Protein AF-A0A5D4U0T7-F1 (afdb_monomer_lite)

Secondary structure (DSSP, 8-state):
-HHHHHHHHHHHHHHHHHHHHHHHHHHHHHHHHHTTTS-TTT-EEE-TTT--EEEPPSSS-B-TTT--B-

Sequence (70 aa):
MNGIILVFTLVILGGCIAFTIVLASKALYNYFNQNKGLDQNTGFVICPACGAKNKRQRNGQQCKKCYTQF

Radius of gyration: 22.42 Å; chains: 1; bounding box: 47×13×60 Å

Organism: NCBI:txid189382

Foldseek 3Di:
DVVVVVVVVVVVVVVVVVVVVVVVVVVVVVVCVLQPQAPPVPQWHQDPVPRDTDHDDPPWDADPPPRDTD

Structure (mmCIF, N/CA/C/O backbone):
data_AF-A0A5D4U0T7-F1
#
_entry.id   AF-A0A5D4U0T7-F1
#
loop_
_atom_site.group_PDB
_atom_site.id
_atom_site.type_symbol
_atom_site.label_atom_id
_atom_site.label_alt_id
_atom_site.label_comp_id
_atom_site.label_asym_id
_atom_site.label_entity_id
_atom_site.label_seq_id
_atom_site.pdbx_PDB_ins_code
_atom_site.Cartn_x
_atom_site.Cartn_y
_atom_site.Cartn_z
_atom_site.occupancy
_atom_site.B_iso_or_equiv
_atom_site.auth_seq_id
_atom_site.auth_comp_id
_atom_site.auth_asym_id
_atom_site.auth_atom_id
_atom_site.pdbx_PDB_model_num
ATOM 1 N N . MET A 1 1 ? 23.957 3.574 -36.238 1.00 61.19 1 MET A N 1
ATOM 2 C CA . MET A 1 1 ? 23.828 4.540 -35.121 1.00 61.19 1 MET A CA 1
ATOM 3 C C . MET A 1 1 ? 22.375 4.724 -34.673 1.00 61.19 1 MET A C 1
ATOM 5 O O . MET A 1 1 ? 22.106 4.466 -33.510 1.00 61.19 1 MET A O 1
ATOM 9 N N . ASN A 1 2 ? 21.424 5.037 -35.566 1.00 77.38 2 ASN A N 1
ATOM 10 C CA . ASN A 1 2 ? 20.013 5.263 -35.184 1.00 77.38 2 ASN A CA 1
ATOM 11 C C . ASN A 1 2 ? 19.298 4.064 -34.529 1.00 77.38 2 ASN A C 1
ATOM 13 O O . ASN A 1 2 ? 18.587 4.255 -33.550 1.00 77.38 2 ASN A O 1
ATOM 17 N N . GLY A 1 3 ? 19.505 2.833 -35.013 1.00 82.81 3 GLY A N 1
ATOM 18 C CA . GLY A 1 3 ? 18.830 1.653 -34.447 1.00 82.81 3 GLY A CA 1
ATOM 19 C C . GLY A 1 3 ? 19.259 1.319 -33.014 1.00 82.81 3 GLY A C 1
ATOM 20 O O . GLY A 1 3 ? 18.426 0.981 -32.185 1.00 82.81 3 GLY A O 1
ATOM 21 N N . ILE A 1 4 ? 20.547 1.481 -32.694 1.00 88.12 4 ILE A N 1
ATOM 22 C CA . ILE A 1 4 ? 21.084 1.202 -31.351 1.00 88.12 4 ILE A CA 1
ATOM 23 C C . ILE A 1 4 ? 20.540 2.218 -30.340 1.00 88.12 4 ILE A C 1
ATOM 25 O O . ILE A 1 4 ? 20.096 1.834 -29.262 1.00 88.12 4 ILE A O 1
ATOM 29 N N . ILE A 1 5 ? 20.508 3.503 -30.709 1.00 89.81 5 ILE A N 1
ATOM 30 C CA . ILE A 1 5 ? 19.946 4.570 -29.866 1.00 89.81 5 ILE A CA 1
ATOM 31 C C . ILE A 1 5 ? 18.467 4.295 -29.560 1.00 89.81 5 ILE A C 1
ATOM 33 O O . ILE A 1 5 ? 18.040 4.467 -28.422 1.00 89.81 5 ILE A O 1
ATOM 37 N N . LEU A 1 6 ? 17.711 3.810 -30.550 1.00 90.38 6 LEU A N 1
ATOM 38 C CA . LEU A 1 6 ? 16.290 3.493 -30.403 1.00 90.38 6 LEU A CA 1
ATOM 39 C C . LEU A 1 6 ? 16.039 2.295 -29.469 1.00 90.38 6 LEU A C 1
ATOM 41 O O . LEU A 1 6 ? 15.081 2.289 -28.700 1.00 90.38 6 LEU A O 1
ATOM 45 N N . VAL A 1 7 ? 16.924 1.296 -29.482 1.00 91.56 7 VAL A N 1
ATOM 46 C CA . VAL A 1 7 ? 16.854 0.170 -28.537 1.00 91.56 7 VAL A CA 1
ATOM 47 C C . VAL A 1 7 ? 17.126 0.645 -27.108 1.00 91.56 7 VAL A C 1
ATOM 49 O O . VAL A 1 7 ? 16.387 0.282 -26.194 1.00 91.56 7 VAL A O 1
ATOM 52 N N . PHE A 1 8 ? 18.131 1.501 -26.900 1.00 92.38 8 PHE A N 1
ATOM 53 C CA . PHE A 1 8 ? 18.428 2.039 -25.569 1.00 92.38 8 PHE A CA 1
ATOM 54 C C . PHE A 1 8 ? 17.280 2.878 -25.001 1.00 92.38 8 PHE A C 1
ATOM 56 O O . PHE A 1 8 ? 16.941 2.723 -23.827 1.00 92.38 8 PHE A O 1
ATOM 63 N N . THR A 1 9 ? 16.639 3.725 -25.809 1.00 91.25 9 THR A N 1
ATOM 64 C CA . THR A 1 9 ? 15.489 4.516 -25.343 1.00 91.25 9 THR A CA 1
ATOM 65 C C . THR A 1 9 ? 14.302 3.641 -24.954 1.00 91.25 9 THR A C 1
ATOM 67 O O . THR A 1 9 ? 13.680 3.907 -23.926 1.00 91.25 9 THR A O 1
ATOM 70 N N . LEU A 1 10 ? 14.018 2.571 -25.702 1.00 92.44 10 LEU A N 1
ATOM 71 C CA . LEU A 1 10 ? 12.952 1.626 -25.355 1.00 92.44 10 LEU A CA 1
ATOM 72 C C . LEU A 1 10 ? 13.233 0.882 -24.045 1.00 92.44 10 LEU A C 1
ATOM 74 O O . LEU A 1 10 ? 12.332 0.740 -23.219 1.00 92.44 10 LEU A O 1
ATOM 78 N N . VAL A 1 11 ? 14.477 0.450 -23.824 1.00 94.12 11 VAL A N 1
ATOM 79 C CA . VAL A 1 11 ? 14.871 -0.234 -22.582 1.00 94.12 11 VAL A CA 1
ATOM 80 C C . VAL A 1 11 ? 14.744 0.699 -21.377 1.00 94.12 11 VAL A C 1
ATOM 82 O O . VAL A 1 11 ? 14.206 0.293 -20.348 1.00 94.12 11 VAL A O 1
ATOM 85 N N . ILE A 1 12 ? 15.179 1.956 -21.504 1.00 93.62 12 ILE A N 1
ATOM 86 C CA . ILE A 1 12 ? 15.072 2.945 -20.423 1.00 93.62 12 ILE A CA 1
ATOM 87 C C . ILE A 1 12 ? 13.601 3.235 -20.102 1.00 93.62 12 ILE A C 1
ATOM 89 O O . ILE A 1 12 ? 13.210 3.165 -18.938 1.00 93.62 12 ILE A O 1
ATOM 93 N N . LEU A 1 13 ? 12.769 3.496 -21.116 1.00 95.00 13 LEU A N 1
ATOM 94 C CA . LEU A 1 13 ? 11.334 3.739 -20.929 1.00 95.00 13 LEU A CA 1
ATOM 95 C C . LEU A 1 13 ? 10.633 2.548 -20.270 1.00 95.00 13 LEU A C 1
ATOM 97 O O . LEU A 1 13 ? 9.898 2.728 -19.298 1.00 95.00 13 LEU A O 1
ATOM 101 N N . GLY A 1 14 ? 10.899 1.331 -20.751 1.00 93.00 14 GLY A N 1
ATOM 102 C CA . GLY A 1 14 ? 10.360 0.109 -20.157 1.00 93.00 14 GLY A CA 1
ATOM 103 C C . GLY A 1 14 ? 10.796 -0.069 -18.700 1.00 93.00 14 GLY A C 1
ATOM 104 O O . GLY A 1 14 ? 9.968 -0.375 -17.839 1.00 93.00 14 GLY A O 1
ATOM 105 N N . GLY A 1 15 ? 12.071 0.199 -18.403 1.00 93.44 15 GLY A N 1
ATOM 106 C CA . GLY A 1 15 ? 12.621 0.150 -17.049 1.00 93.44 15 GLY A CA 1
ATOM 107 C C . GLY A 1 15 ? 11.955 1.149 -16.102 1.00 93.44 15 GLY A C 1
ATOM 108 O O . GLY A 1 15 ? 11.571 0.778 -14.992 1.00 93.44 15 GLY A O 1
ATOM 109 N N . CYS A 1 16 ? 11.743 2.389 -16.548 1.00 94.44 16 CYS A N 1
ATOM 110 C CA . CYS A 1 16 ? 11.036 3.406 -15.770 1.00 94.44 16 CYS A CA 1
ATOM 111 C C . CYS A 1 16 ? 9.602 2.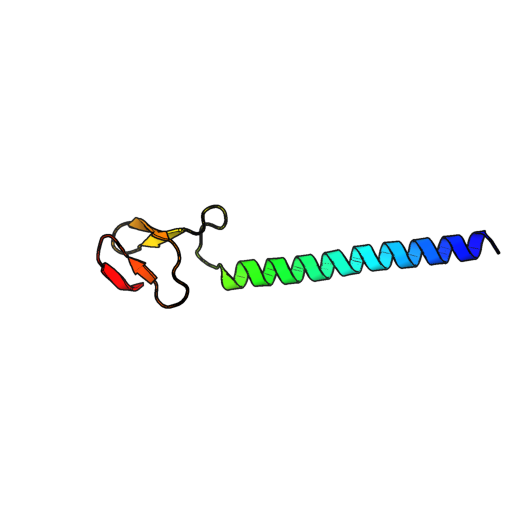974 -15.443 1.00 94.44 16 CYS A C 1
ATOM 113 O O . CYS A 1 16 ? 9.184 3.073 -14.289 1.00 94.44 16 CYS A O 1
ATOM 115 N N . ILE A 1 17 ? 8.865 2.441 -16.420 1.00 94.81 17 ILE A N 1
ATOM 116 C CA . ILE A 1 17 ? 7.487 1.978 -16.208 1.00 94.81 17 ILE A CA 1
ATOM 117 C C . ILE A 1 17 ? 7.464 0.842 -15.178 1.00 94.81 17 ILE A C 1
ATOM 119 O O . ILE A 1 17 ? 6.752 0.935 -14.177 1.00 94.81 17 ILE A O 1
ATOM 123 N N . ALA A 1 18 ? 8.297 -0.187 -15.352 1.00 93.62 18 ALA A N 1
ATOM 124 C CA . ALA A 1 18 ? 8.366 -1.304 -14.411 1.00 93.62 18 ALA A CA 1
ATOM 125 C C . ALA A 1 18 ? 8.709 -0.834 -12.986 1.00 93.62 18 ALA A C 1
ATOM 127 O O . ALA A 1 18 ? 8.066 -1.242 -12.015 1.00 93.62 18 ALA A O 1
ATOM 128 N N . PHE A 1 19 ? 9.668 0.084 -12.855 1.00 94.62 19 PHE A N 1
ATOM 129 C CA . PHE A 1 19 ? 10.064 0.641 -11.566 1.00 94.62 19 PHE A CA 1
ATOM 130 C C . PHE A 1 19 ? 8.929 1.422 -10.888 1.00 94.62 19 PHE A C 1
ATOM 132 O O . PHE A 1 19 ? 8.668 1.228 -9.697 1.00 94.62 19 PHE A O 1
ATOM 139 N N . THR A 1 20 ? 8.202 2.255 -11.640 1.00 94.94 20 THR A N 1
ATOM 140 C CA . THR A 1 20 ? 7.053 2.996 -11.094 1.00 94.94 20 THR A CA 1
ATOM 141 C C . THR A 1 20 ? 5.946 2.070 -10.595 1.00 94.94 20 THR A C 1
ATOM 143 O O . THR A 1 20 ? 5.398 2.315 -9.521 1.00 94.94 20 THR A O 1
ATOM 146 N N . ILE A 1 21 ? 5.667 0.966 -11.296 1.00 94.62 21 ILE A N 1
ATOM 147 C CA . ILE A 1 21 ? 4.660 -0.023 -10.880 1.00 94.62 21 ILE A CA 1
ATOM 148 C C . ILE A 1 21 ? 5.060 -0.693 -9.559 1.00 94.62 21 ILE A C 1
ATOM 150 O O . ILE A 1 21 ? 4.223 -0.848 -8.664 1.00 94.62 21 ILE A O 1
ATOM 154 N N . VAL A 1 22 ? 6.337 -1.053 -9.393 1.00 94.94 22 VAL A N 1
ATOM 155 C CA . VAL A 1 22 ? 6.842 -1.655 -8.145 1.00 94.94 22 VAL A CA 1
ATOM 156 C C . VAL A 1 22 ? 6.697 -0.687 -6.970 1.00 94.94 22 VAL A C 1
ATOM 158 O O . VAL A 1 22 ? 6.235 -1.082 -5.894 1.00 94.94 22 VAL A O 1
ATOM 161 N N . LEU A 1 23 ? 7.052 0.586 -7.164 1.00 94.12 23 LEU A N 1
ATOM 162 C CA . LEU A 1 23 ? 6.901 1.610 -6.130 1.00 94.12 23 LEU A CA 1
ATOM 163 C C . LEU A 1 23 ? 5.432 1.876 -5.791 1.00 94.12 23 LEU A C 1
ATOM 165 O O . LEU A 1 23 ? 5.087 1.915 -4.610 1.00 94.12 23 LEU A O 1
ATOM 169 N N . ALA A 1 24 ? 4.565 1.995 -6.797 1.00 93.06 24 ALA A N 1
ATOM 170 C CA . ALA A 1 24 ? 3.131 2.188 -6.601 1.00 93.06 24 ALA A CA 1
ATOM 171 C C . ALA A 1 24 ? 2.507 1.019 -5.826 1.00 93.06 24 ALA A C 1
ATOM 173 O O . ALA A 1 24 ? 1.755 1.235 -4.878 1.00 93.06 24 ALA A O 1
ATOM 174 N N . SER A 1 25 ? 2.889 -0.216 -6.156 1.00 93.06 25 SER A N 1
ATOM 175 C CA . SER A 1 25 ? 2.415 -1.417 -5.461 1.00 93.06 25 SER A CA 1
ATOM 176 C C . SER A 1 25 ? 2.842 -1.431 -3.992 1.00 93.06 25 SER A C 1
ATOM 178 O O . SER A 1 25 ? 2.028 -1.701 -3.108 1.00 93.06 25 SER A O 1
ATOM 180 N N . LYS A 1 26 ? 4.103 -1.079 -3.698 1.00 92.12 26 LYS A N 1
ATOM 181 C CA . LYS A 1 26 ? 4.591 -0.952 -2.315 1.00 92.12 26 LYS A CA 1
ATOM 182 C C . LYS A 1 26 ? 3.869 0.155 -1.547 1.00 92.12 26 LYS A C 1
ATOM 184 O O . LYS A 1 26 ? 3.506 -0.051 -0.389 1.00 92.12 26 LYS A O 1
ATOM 189 N N . ALA A 1 27 ? 3.647 1.306 -2.178 1.00 89.31 27 ALA A N 1
ATOM 190 C CA . ALA A 1 27 ? 2.920 2.416 -1.573 1.00 89.31 27 ALA A CA 1
ATOM 191 C C . ALA A 1 27 ? 1.474 2.020 -1.245 1.00 89.31 27 ALA A C 1
ATOM 193 O O . ALA A 1 27 ? 1.009 2.266 -0.132 1.00 89.31 27 ALA A O 1
ATOM 194 N N . LEU A 1 28 ? 0.801 1.334 -2.170 1.00 87.12 28 LEU A N 1
ATOM 195 C CA . LEU A 1 28 ? -0.559 0.841 -1.989 1.00 87.12 28 LEU A CA 1
ATOM 196 C C . LEU A 1 28 ? -0.639 -0.209 -0.873 1.00 87.12 28 LEU A C 1
ATOM 198 O O . LEU A 1 28 ? -1.503 -0.120 -0.003 1.00 87.12 28 LEU A O 1
ATOM 202 N N . TYR A 1 29 ? 0.292 -1.165 -0.839 1.00 87.00 29 TYR A N 1
ATOM 203 C CA . TYR A 1 29 ? 0.359 -2.151 0.239 1.00 87.00 29 TYR A CA 1
ATOM 204 C C . TYR A 1 29 ? 0.550 -1.485 1.608 1.00 87.00 29 TYR A C 1
ATOM 206 O O . TYR A 1 29 ? -0.142 -1.823 2.570 1.00 87.00 29 TYR A O 1
ATOM 214 N N . ASN A 1 30 ? 1.446 -0.499 1.700 1.00 86.69 30 ASN A N 1
ATOM 215 C CA . ASN A 1 30 ? 1.661 0.245 2.938 1.00 86.69 30 ASN A CA 1
ATOM 216 C C . ASN A 1 30 ? 0.414 1.050 3.337 1.00 86.69 30 ASN A C 1
ATOM 218 O O . ASN A 1 30 ? 0.024 1.046 4.504 1.00 86.69 30 ASN A O 1
ATOM 222 N N . TYR A 1 31 ? -0.260 1.671 2.367 1.00 83.50 31 TYR A N 1
ATOM 223 C CA . TYR A 1 31 ? -1.522 2.373 2.584 1.00 83.50 31 TYR A CA 1
ATOM 224 C C . TYR A 1 31 ? -2.605 1.438 3.136 1.00 83.50 31 TYR A C 1
ATOM 226 O O . TYR A 1 31 ? -3.236 1.761 4.142 1.00 83.50 31 TYR A O 1
ATOM 234 N N . PHE A 1 32 ? -2.790 0.253 2.548 1.00 80.81 32 PHE A N 1
ATOM 235 C CA . PHE A 1 32 ? -3.715 -0.750 3.077 1.00 80.81 32 PHE A CA 1
ATOM 236 C C . PHE A 1 32 ? -3.322 -1.203 4.480 1.00 80.81 32 PHE A C 1
ATOM 238 O O . PHE A 1 32 ? -4.188 -1.282 5.345 1.00 80.81 32 PHE A O 1
ATOM 245 N N . ASN A 1 33 ? -2.036 -1.454 4.735 1.00 81.25 33 ASN A N 1
ATOM 246 C CA . ASN A 1 33 ? -1.571 -1.914 6.039 1.00 81.25 33 ASN A CA 1
ATOM 247 C C . ASN A 1 33 ? -1.804 -0.871 7.145 1.00 81.25 33 ASN A C 1
ATOM 249 O O . ASN A 1 33 ? -2.258 -1.222 8.232 1.00 81.25 33 ASN A O 1
ATOM 253 N N . GLN A 1 34 ? -1.563 0.411 6.860 1.00 75.62 34 GLN A N 1
ATOM 254 C CA . GLN A 1 34 ? -1.825 1.508 7.798 1.00 75.62 34 GLN A CA 1
ATOM 255 C C . GLN A 1 34 ? -3.321 1.804 7.982 1.00 75.62 34 GLN A C 1
ATOM 257 O O . GLN A 1 34 ? -3.717 2.360 9.010 1.00 75.62 34 GLN A O 1
ATOM 262 N N . ASN A 1 35 ? -4.159 1.440 7.009 1.00 68.06 35 ASN A N 1
ATOM 263 C CA . ASN A 1 35 ? -5.603 1.685 7.002 1.00 68.06 35 ASN A CA 1
ATOM 264 C C . ASN A 1 35 ? -6.442 0.400 7.129 1.00 68.06 35 ASN A C 1
ATOM 266 O O .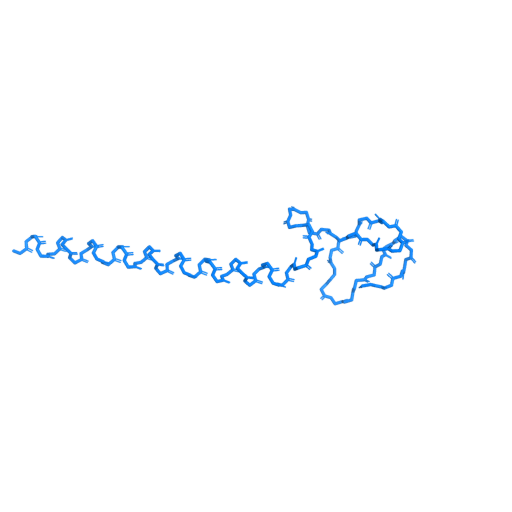 ASN A 1 35 ? -7.601 0.380 6.712 1.00 68.06 35 ASN A O 1
ATOM 270 N N . LYS A 1 36 ? -5.890 -0.675 7.708 1.00 63.09 36 LYS A N 1
ATOM 271 C CA . LYS A 1 36 ? -6.648 -1.901 8.003 1.00 63.09 36 LYS A CA 1
ATOM 272 C C . LYS A 1 36 ? -7.856 -1.577 8.891 1.00 63.09 36 LYS A C 1
ATOM 274 O O . LYS A 1 36 ? -7.715 -0.885 9.895 1.00 63.09 36 LYS A O 1
ATOM 279 N N . GLY A 1 37 ? -9.034 -2.076 8.511 1.00 60.59 37 GLY A N 1
ATOM 280 C CA . GLY A 1 37 ? -10.286 -1.881 9.257 1.00 60.59 37 GLY A CA 1
ATOM 281 C C . GLY A 1 37 ? -11.024 -0.564 8.984 1.00 60.59 37 GLY A C 1
ATOM 282 O O . GLY A 1 37 ? -12.045 -0.308 9.617 1.00 60.59 37 GLY A O 1
ATOM 283 N N . LEU A 1 38 ? -10.543 0.263 8.050 1.00 64.25 38 LEU A N 1
ATOM 284 C CA . LEU A 1 38 ? -11.258 1.456 7.595 1.00 64.25 38 LEU A CA 1
ATOM 285 C C . LEU A 1 38 ? -11.996 1.214 6.297 1.00 64.25 38 LEU A C 1
ATOM 287 O O . LEU A 1 38 ? -11.488 0.556 5.389 1.00 64.25 38 LEU A O 1
ATOM 291 N N . ASP A 1 39 ? -13.153 1.855 6.187 1.00 65.69 39 ASP A N 1
ATOM 292 C CA . ASP A 1 39 ? -13.762 2.092 4.892 1.00 65.69 39 ASP A CA 1
ATOM 293 C C . ASP A 1 39 ? -12.857 3.058 4.115 1.00 65.69 39 ASP A C 1
ATOM 295 O O . ASP A 1 39 ? -12.790 4.255 4.406 1.00 65.69 39 ASP A O 1
ATOM 299 N N . GLN A 1 40 ? -12.095 2.516 3.166 1.00 62.50 40 GLN A N 1
ATOM 300 C CA . GLN A 1 40 ? -11.073 3.255 2.423 1.00 62.50 40 GLN A CA 1
ATOM 301 C C . GLN A 1 40 ? -11.646 4.360 1.538 1.00 62.50 40 GLN A C 1
ATOM 303 O O . GLN A 1 40 ? -10.922 5.277 1.161 1.00 62.50 40 GLN A O 1
ATOM 308 N N . ASN A 1 41 ? -12.942 4.293 1.236 1.00 64.81 41 ASN A N 1
ATOM 309 C CA . ASN A 1 41 ? -13.608 5.293 0.421 1.00 64.81 41 ASN A CA 1
ATOM 310 C C . ASN A 1 41 ? -14.006 6.525 1.248 1.00 64.81 41 ASN A C 1
ATOM 312 O O . ASN A 1 41 ? -14.087 7.635 0.733 1.00 64.81 41 ASN A O 1
ATOM 316 N N . THR A 1 42 ? -14.254 6.3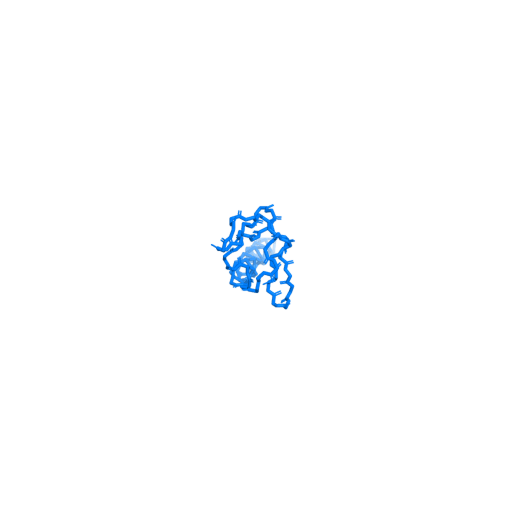42 2.549 1.00 69.44 42 THR A N 1
ATOM 317 C CA . THR A 1 42 ? -14.854 7.387 3.389 1.00 69.44 42 THR A CA 1
ATOM 318 C C . THR A 1 42 ? -13.978 7.797 4.581 1.00 69.44 42 THR A C 1
ATOM 320 O O . THR A 1 42 ? -14.145 8.890 5.121 1.00 69.44 42 THR A O 1
ATOM 323 N N . GLY A 1 43 ? -13.012 6.968 4.992 1.00 70.06 43 GLY A N 1
ATOM 324 C CA . GLY A 1 43 ? -12.143 7.219 6.149 1.00 70.06 43 GLY A CA 1
ATOM 325 C C . GLY A 1 43 ? -12.869 7.136 7.499 1.00 70.06 43 GLY A C 1
ATOM 326 O O . GLY A 1 43 ? -12.367 7.649 8.508 1.00 70.06 43 GLY A O 1
ATOM 327 N N . PHE A 1 44 ? -14.057 6.523 7.527 1.00 79.50 44 PHE A N 1
ATOM 328 C CA . PHE A 1 44 ? -14.833 6.301 8.746 1.00 79.50 44 PHE A CA 1
ATOM 329 C C . PHE A 1 44 ? -14.608 4.891 9.301 1.00 79.50 44 PHE A C 1
ATOM 331 O O . PHE A 1 44 ? -14.367 3.932 8.568 1.00 79.50 44 PHE A O 1
ATOM 338 N N . VAL A 1 45 ? -14.720 4.782 10.624 1.00 79.31 45 VAL A N 1
ATOM 339 C CA . VAL A 1 45 ? -14.683 3.532 11.386 1.00 79.31 45 VAL A CA 1
ATOM 340 C C . VAL A 1 45 ? -16.019 3.366 12.098 1.00 79.31 45 VAL A C 1
ATOM 342 O O . VAL A 1 45 ? -16.563 4.323 12.662 1.00 79.31 45 VAL A O 1
ATOM 345 N N . ILE A 1 46 ? -16.561 2.154 12.072 1.00 83.81 46 ILE A N 1
ATOM 346 C CA . ILE A 1 46 ? -17.795 1.814 12.779 1.00 83.81 46 ILE A CA 1
ATOM 347 C C . ILE A 1 46 ? -17.438 1.469 14.225 1.00 83.81 46 ILE A C 1
ATOM 349 O O . ILE A 1 46 ? -16.574 0.632 14.473 1.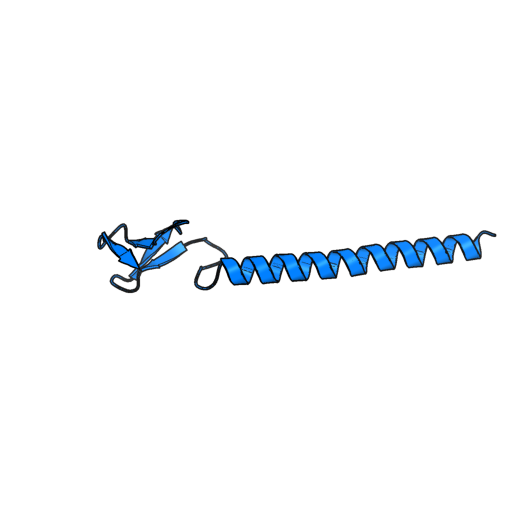00 83.81 46 ILE A O 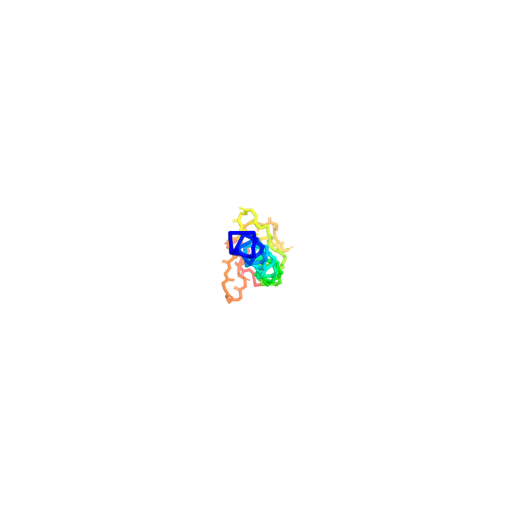1
ATOM 353 N N . CYS 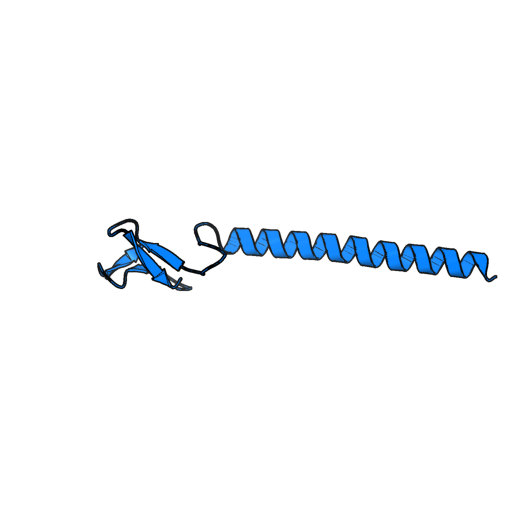A 1 47 ? -18.093 2.119 15.187 1.00 83.94 47 CYS A N 1
ATOM 354 C CA . CYS A 1 47 ? -17.925 1.782 16.596 1.00 83.94 47 CYS A CA 1
ATOM 355 C C . CYS A 1 47 ? -18.529 0.398 16.889 1.00 83.94 47 CYS A C 1
ATOM 357 O O . CYS A 1 47 ? -19.719 0.216 16.627 1.00 83.94 47 CYS A O 1
ATOM 359 N N . PRO A 1 48 ? -17.780 -0.547 17.488 1.00 81.62 48 PRO A N 1
ATOM 360 C CA . PRO A 1 48 ? -18.292 -1.884 17.788 1.00 81.62 48 PRO A CA 1
ATOM 361 C C . PRO A 1 48 ? -19.360 -1.883 18.890 1.00 81.62 48 PRO A C 1
ATOM 363 O O . PRO A 1 48 ? -20.219 -2.755 18.905 1.00 81.62 48 PRO A O 1
ATOM 366 N N . ALA A 1 49 ? -19.348 -0.893 19.789 1.00 85.69 49 ALA A N 1
ATOM 367 C CA . ALA A 1 49 ? -20.290 -0.825 20.906 1.00 85.69 49 ALA A CA 1
ATOM 368 C C . ALA A 1 49 ? -21.683 -0.311 20.503 1.00 85.69 49 ALA A C 1
ATOM 370 O O . ALA A 1 49 ? -22.685 -0.751 21.055 1.00 85.69 49 ALA A O 1
ATOM 371 N N . CYS A 1 50 ? -21.764 0.641 19.566 1.00 86.69 50 CYS A N 1
ATOM 372 C CA . CYS A 1 50 ? -23.032 1.303 19.226 1.00 86.69 50 CYS A CA 1
ATOM 373 C C . CYS A 1 50 ? -23.332 1.408 17.723 1.00 86.69 50 CYS A C 1
ATOM 375 O O . CYS A 1 50 ? -24.332 2.018 17.342 1.00 86.69 50 CYS A O 1
ATOM 377 N N . GLY A 1 51 ? -22.454 0.893 16.857 1.00 84.31 51 GLY A N 1
ATOM 378 C CA . GLY A 1 51 ? -22.611 0.931 15.400 1.00 84.31 51 GLY A CA 1
ATOM 379 C C . GLY A 1 51 ? -22.471 2.321 14.764 1.00 84.31 51 GLY A C 1
ATOM 380 O O . GLY A 1 51 ? -22.675 2.470 13.561 1.00 84.31 51 GLY A O 1
ATOM 381 N N . ALA A 1 52 ? -22.133 3.364 15.530 1.00 85.50 52 ALA A N 1
ATOM 382 C CA . ALA A 1 52 ? -22.010 4.717 14.993 1.00 85.50 52 ALA A CA 1
ATOM 383 C C . ALA A 1 52 ? -20.778 4.861 14.085 1.00 85.50 52 ALA A C 1
ATOM 385 O O . ALA A 1 52 ? -19.683 4.407 14.429 1.00 85.50 52 ALA A O 1
ATOM 386 N N . LYS A 1 53 ? -20.937 5.570 12.960 1.00 85.12 53 LYS A N 1
ATOM 387 C CA . LYS A 1 53 ? -19.827 5.949 12.075 1.00 85.12 53 LYS A CA 1
ATOM 388 C C . LYS A 1 53 ? -19.041 7.101 12.701 1.00 85.12 53 LYS A C 1
ATOM 390 O O . LYS A 1 53 ? -19.591 8.175 12.934 1.00 85.12 53 LYS A O 1
ATOM 395 N N . ASN A 1 54 ? -17.756 6.891 12.966 1.00 81.75 54 ASN A N 1
ATOM 396 C CA . ASN A 1 54 ? -16.853 7.903 13.514 1.00 81.75 54 ASN A CA 1
ATOM 397 C C . ASN A 1 54 ? -15.710 8.169 12.539 1.00 81.75 54 ASN A C 1
ATOM 399 O O . ASN A 1 54 ? -15.242 7.261 11.859 1.00 81.75 54 ASN A O 1
ATOM 403 N N . LYS A 1 55 ? -15.247 9.420 12.463 1.00 81.06 55 LYS A N 1
ATOM 404 C CA . LYS A 1 55 ? -14.050 9.757 11.684 1.00 81.06 55 LYS A CA 1
ATOM 405 C C . LYS A 1 55 ? -12.826 9.152 12.373 1.00 81.06 55 LYS A C 1
ATOM 407 O O . LYS A 1 55 ? -12.735 9.237 13.602 1.00 81.06 55 LYS A O 1
ATOM 412 N N . ARG A 1 56 ? -11.894 8.574 11.609 1.00 75.81 56 ARG A N 1
ATOM 413 C CA . ARG A 1 56 ? -10.663 8.012 12.179 1.00 75.81 56 ARG A CA 1
ATOM 414 C C . ARG A 1 56 ? -9.878 9.069 12.954 1.00 75.81 56 ARG A C 1
ATOM 416 O O . ARG A 1 56 ? -9.634 10.164 12.442 1.00 75.81 56 ARG A O 1
ATOM 423 N N . GLN A 1 57 ? -9.446 8.718 14.154 1.00 78.38 57 GLN A N 1
ATOM 424 C CA . GLN A 1 57 ? -8.466 9.463 14.933 1.00 78.38 57 GLN A CA 1
ATOM 425 C C . GLN A 1 57 ? -7.104 8.774 14.817 1.00 78.38 57 GLN A C 1
ATOM 427 O O . GLN A 1 57 ? -7.011 7.557 14.675 1.00 78.38 57 GLN A O 1
ATOM 432 N N . ARG A 1 58 ? -6.027 9.567 14.811 1.00 68.38 58 ARG A N 1
ATOM 433 C CA . ARG A 1 58 ? -4.665 9.049 14.608 1.00 68.38 58 ARG A CA 1
ATOM 434 C C . ARG A 1 58 ? -4.166 8.242 15.814 1.00 68.38 58 ARG A C 1
ATOM 436 O O . ARG A 1 58 ? -3.455 7.267 15.614 1.00 68.38 58 ARG A O 1
ATOM 443 N N . ASN A 1 59 ? -4.582 8.628 17.023 1.00 71.19 59 ASN A N 1
ATOM 444 C CA . ASN A 1 59 ? -4.189 8.011 18.289 1.00 71.19 59 ASN A CA 1
ATOM 445 C C . ASN A 1 59 ? -5.436 7.744 19.138 1.00 71.19 59 ASN A C 1
ATOM 447 O O . ASN A 1 59 ? -6.056 8.711 19.573 1.00 71.19 59 ASN A O 1
ATOM 451 N N . GLY A 1 60 ? -5.755 6.466 19.379 1.00 71.12 60 GLY A N 1
ATOM 452 C CA . GLY A 1 60 ? -6.934 6.024 20.135 1.00 71.12 60 GLY A CA 1
ATOM 453 C C . GLY A 1 60 ? -8.249 6.395 19.440 1.00 71.12 60 GLY A C 1
ATOM 454 O O . GLY A 1 60 ? -8.495 7.565 19.157 1.00 71.12 60 GLY A O 1
ATOM 455 N N . GLN A 1 61 ? -9.111 5.424 19.133 1.00 79.56 61 GLN A N 1
ATOM 456 C CA . GLN A 1 61 ? -10.413 5.743 18.555 1.00 79.56 61 GLN A CA 1
ATOM 457 C C . GLN A 1 61 ? -11.420 5.903 19.692 1.00 79.56 61 GLN A C 1
ATOM 459 O O . GLN A 1 61 ? -11.683 4.971 20.440 1.00 79.56 61 GLN A O 1
ATOM 464 N N . GLN A 1 62 ? -12.018 7.086 19.830 1.00 86.44 62 GLN A N 1
ATOM 465 C CA . GLN A 1 62 ? -13.146 7.276 20.739 1.00 86.44 62 GLN A CA 1
ATOM 466 C C . GLN A 1 62 ? -14.434 7.468 19.942 1.00 86.44 62 GLN A C 1
ATOM 468 O O . GLN A 1 62 ? -14.492 8.222 18.964 1.00 86.44 62 GLN A O 1
ATOM 473 N N . CYS A 1 63 ? -15.498 6.778 20.347 1.00 85.31 63 CYS A N 1
ATOM 474 C CA . CYS A 1 63 ? -16.803 6.982 19.741 1.00 85.31 63 CYS A CA 1
ATOM 475 C C . CYS A 1 63 ? -17.396 8.319 20.191 1.00 85.31 63 CYS A C 1
ATOM 477 O O . CYS A 1 63 ? -17.531 8.556 21.384 1.00 85.31 63 CYS A O 1
ATOM 479 N N . LYS A 1 64 ? -17.867 9.154 19.260 1.00 85.06 64 LYS A N 1
ATOM 480 C CA . LYS A 1 64 ? -18.569 10.404 19.598 1.00 85.06 64 LYS A CA 1
ATOM 481 C C . LYS A 1 64 ? -19.950 10.195 20.226 1.00 85.06 64 LYS A C 1
ATOM 483 O O . LYS A 1 64 ? -20.470 11.120 20.832 1.00 85.06 64 LYS A O 1
ATOM 488 N N . LYS A 1 65 ? -20.562 9.021 20.026 1.00 87.31 65 LYS A N 1
ATOM 489 C CA . LYS A 1 65 ? -21.936 8.729 20.462 1.00 87.31 65 LYS A CA 1
ATOM 490 C C . LYS A 1 65 ? -21.983 8.080 21.843 1.00 87.31 65 LYS A C 1
ATOM 492 O O . LYS A 1 65 ? -22.719 8.541 22.701 1.00 87.31 65 LYS A O 1
ATOM 497 N N . CYS A 1 66 ? -21.221 7.007 22.044 1.00 89.12 66 CYS A N 1
ATOM 498 C CA . CYS A 1 66 ? -21.188 6.275 23.315 1.00 89.12 66 CYS A CA 1
ATOM 499 C C . CYS A 1 66 ? -19.954 6.589 24.168 1.00 89.12 66 CYS A C 1
ATOM 501 O O . CYS A 1 66 ? -19.814 6.020 25.242 1.00 89.12 66 CYS A O 1
ATOM 503 N N . TYR A 1 67 ? -19.056 7.465 23.699 1.00 86.81 67 TYR A N 1
ATOM 504 C CA . TYR A 1 67 ? -17.841 7.893 24.405 1.00 86.81 67 TYR A CA 1
ATOM 505 C C . TYR A 1 67 ? -16.872 6.763 24.794 1.00 86.81 67 TYR A C 1
ATOM 507 O O . TYR A 1 67 ? -15.884 7.019 25.479 1.00 86.81 67 TYR A O 1
ATOM 515 N N . THR A 1 68 ? -17.089 5.540 24.299 1.00 85.69 68 THR A N 1
ATOM 516 C CA . THR A 1 68 ? -16.216 4.383 24.519 1.00 85.69 68 THR A CA 1
ATOM 517 C C . THR A 1 68 ? -14.990 4.437 23.614 1.00 85.69 68 THR A C 1
ATOM 519 O O . THR A 1 68 ? -15.088 4.831 22.446 1.00 85.69 68 THR A O 1
ATOM 522 N N . GLN A 1 69 ? -13.849 4.005 24.144 1.00 83.75 69 GLN A N 1
ATOM 523 C CA . GLN A 1 69 ? -12.617 3.817 23.377 1.00 83.75 69 GLN A CA 1
ATOM 524 C C . GLN A 1 69 ? -12.621 2.450 22.680 1.00 83.75 69 GLN A C 1
ATOM 526 O O . GLN A 1 69 ? -13.169 1.491 23.226 1.00 83.75 69 GLN A O 1
ATOM 531 N N . PHE A 1 70 ? -12.061 2.381 21.473 1.00 74.75 70 PHE A N 1
ATOM 532 C CA . PHE A 1 70 ? -11.888 1.167 20.674 1.00 74.75 70 PHE A CA 1
ATOM 533 C C . PHE A 1 70 ? -10.749 1.320 19.654 1.00 74.75 70 PHE A C 1
ATOM 535 O O . PHE A 1 70 ? -10.123 2.407 19.607 1.00 74.75 70 PHE A O 1
#

pLDDT: mean 83.25, std 9.8, range [60.59, 95.0]